Protein AF-A0A644ZGX9-F1 (afdb_monomer_lite)

InterPro domains:
  IPR007394 Putative helix-turn-helix protein, YlxM/p13-like [PF04297] (10-53)
  IPR013324 RNA polymerase sigma factor, region 3/4-like [SSF88659] (10-55)
  IPR036388 Winged helix-like DNA-binding domain superfamily [G3DSA:1.10.10.10] (3-56)

Structure (mmCIF, N/CA/C/O backbone):
data_AF-A0A644ZGX9-F1
#
_entry.id   AF-A0A644ZGX9-F1
#
loop_
_atom_site.group_PDB
_atom_site.id
_atom_site.type_symbol
_atom_site.label_atom_id
_atom_site.label_alt_id
_atom_site.label_comp_id
_atom_site.label_asym_id
_atom_site.label_entity_id
_atom_site.label_seq_id
_atom_site.pdbx_PDB_ins_code
_atom_site.Cartn_x
_atom_site.Cartn_y
_atom_site.Cartn_z
_atom_site.occupancy
_atom_site.B_iso_or_equiv
_atom_site.auth_seq_id
_atom_site.auth_comp_id
_atom_site.auth_asym_id
_atom_site.auth_atom_id
_atom_site.pdbx_PDB_model_num
ATOM 1 N N . MET A 1 1 ? 15.255 -7.679 -10.630 1.00 50.41 1 MET A N 1
ATOM 2 C CA . MET A 1 1 ? 14.562 -8.299 -9.478 1.00 50.41 1 MET A CA 1
ATOM 3 C C . MET A 1 1 ? 13.067 -8.125 -9.672 1.00 50.41 1 MET A C 1
ATOM 5 O O . MET A 1 1 ? 12.614 -6.992 -9.759 1.00 50.41 1 MET A O 1
ATOM 9 N N . ALA A 1 2 ? 12.313 -9.210 -9.850 1.00 62.69 2 ALA A N 1
ATOM 10 C CA . ALA A 1 2 ? 10.884 -9.106 -10.131 1.00 62.69 2 ALA A CA 1
ATOM 11 C C . ALA A 1 2 ? 10.135 -8.664 -8.861 1.00 62.69 2 ALA A C 1
ATOM 13 O O . ALA A 1 2 ? 10.217 -9.337 -7.834 1.00 62.69 2 ALA A O 1
ATOM 14 N N . ILE A 1 3 ? 9.398 -7.548 -8.928 1.00 64.12 3 ILE A N 1
ATOM 15 C CA . ILE A 1 3 ? 8.558 -7.016 -7.831 1.00 64.12 3 ILE A CA 1
ATOM 16 C C . ILE A 1 3 ? 7.621 -8.103 -7.267 1.00 64.12 3 ILE A C 1
ATOM 18 O O . ILE A 1 3 ? 7.303 -8.115 -6.080 1.00 64.12 3 ILE A O 1
ATOM 22 N N . SER A 1 4 ? 7.245 -9.080 -8.094 1.00 63.03 4 SER A N 1
ATOM 23 C CA . SER A 1 4 ? 6.478 -10.264 -7.704 1.00 63.03 4 SER A CA 1
ATOM 24 C C . SER A 1 4 ? 7.128 -11.098 -6.591 1.00 63.03 4 SER A C 1
ATOM 26 O O . SER A 1 4 ? 6.409 -11.632 -5.749 1.00 63.03 4 SER A O 1
ATOM 28 N N . HIS A 1 5 ? 8.462 -11.174 -6.522 1.00 63.66 5 HIS A N 1
ATOM 29 C CA . HIS A 1 5 ? 9.172 -11.903 -5.465 1.00 63.66 5 HIS A CA 1
ATOM 30 C C . HIS A 1 5 ? 9.157 -11.136 -4.132 1.00 63.66 5 HIS A C 1
ATOM 32 O O . HIS A 1 5 ? 8.981 -11.731 -3.073 1.00 63.66 5 HIS A O 1
ATOM 38 N N . LEU A 1 6 ? 9.229 -9.800 -4.187 1.00 63.12 6 LEU A N 1
ATOM 39 C CA . LEU A 1 6 ? 9.074 -8.914 -3.023 1.00 63.12 6 LEU A CA 1
ATOM 40 C C . LEU A 1 6 ? 7.659 -8.999 -2.429 1.00 63.12 6 LEU A C 1
ATOM 42 O O . LEU A 1 6 ? 7.445 -8.824 -1.231 1.00 63.12 6 LEU A O 1
ATOM 46 N N . MET A 1 7 ? 6.678 -9.352 -3.257 1.00 67.94 7 MET A N 1
ATOM 47 C CA . MET A 1 7 ? 5.322 -9.646 -2.815 1.00 67.94 7 MET A CA 1
ATOM 48 C C . MET A 1 7 ? 5.159 -11.074 -2.268 1.00 67.94 7 MET A C 1
ATOM 50 O O . MET A 1 7 ? 4.033 -11.553 -2.203 1.00 67.94 7 MET A O 1
ATOM 54 N N . GLN A 1 8 ? 6.196 -11.802 -1.847 1.00 68.94 8 GLN A N 1
ATOM 55 C CA . GLN A 1 8 ? 6.000 -13.124 -1.232 1.00 68.94 8 GLN A CA 1
ATOM 56 C C . GLN A 1 8 ? 5.239 -13.064 0.107 1.00 68.94 8 GLN A C 1
ATOM 58 O O . GLN A 1 8 ? 5.151 -12.032 0.781 1.00 68.94 8 GLN A O 1
ATOM 63 N N . ARG A 1 9 ? 4.558 -14.162 0.462 1.00 64.94 9 ARG A N 1
ATOM 64 C CA . ARG A 1 9 ? 3.736 -14.269 1.682 1.00 64.94 9 ARG A CA 1
ATOM 65 C C . ARG A 1 9 ? 4.649 -14.226 2.918 1.00 64.94 9 ARG A C 1
ATOM 67 O O . ARG A 1 9 ? 5.524 -15.065 3.040 1.00 64.94 9 ARG A O 1
ATOM 74 N N . GLY A 1 10 ? 4.433 -13.261 3.819 1.00 73.44 10 GLY A N 1
ATOM 75 C CA . GLY A 1 10 ? 5.118 -13.184 5.122 1.00 73.44 10 GLY A CA 1
ATOM 76 C C . GLY A 1 10 ? 5.729 -11.819 5.458 1.00 73.44 10 GLY A C 1
ATOM 77 O O . GLY A 1 10 ? 5.623 -11.378 6.596 1.00 73.44 10 GLY A O 1
ATOM 78 N N . ILE A 1 11 ? 6.284 -11.101 4.475 1.00 85.12 11 ILE A N 1
ATOM 79 C CA . ILE A 1 11 ? 6.992 -9.826 4.717 1.00 85.12 11 ILE A CA 1
ATOM 80 C C . ILE A 1 11 ? 6.001 -8.656 4.879 1.00 85.12 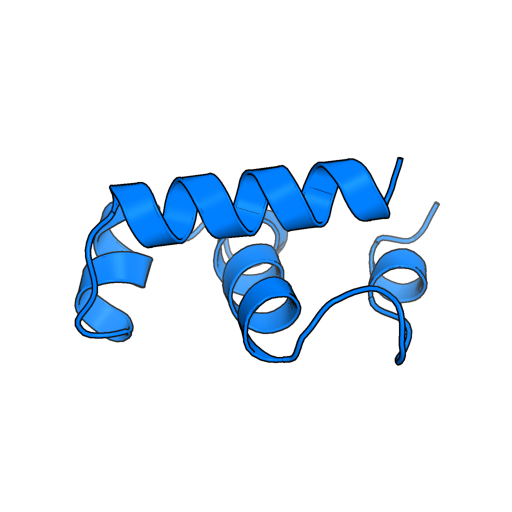11 ILE A C 1
ATOM 82 O O . ILE A 1 11 ? 6.007 -7.908 5.865 1.00 85.12 11 ILE A O 1
ATOM 86 N N . LEU A 1 12 ? 5.092 -8.517 3.909 1.00 89.06 12 LEU A N 1
ATOM 87 C CA . LEU A 1 12 ? 4.051 -7.488 3.902 1.00 89.06 12 LEU A CA 1
ATOM 88 C C . LEU A 1 12 ? 2.724 -8.023 4.439 1.00 89.06 12 LEU A C 1
ATOM 90 O O . LEU A 1 12 ? 2.273 -9.099 4.028 1.00 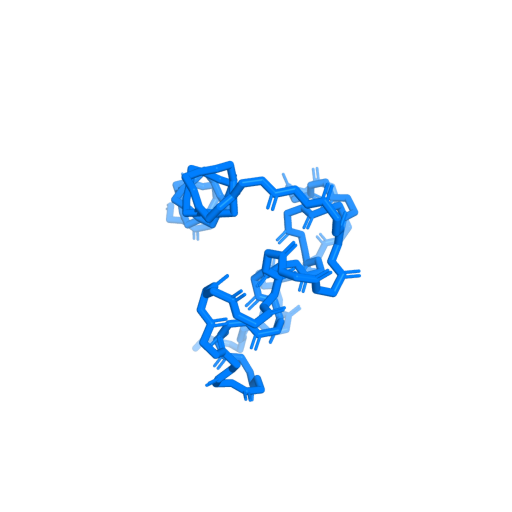89.06 12 LEU A O 1
ATOM 94 N N . THR A 1 13 ? 2.043 -7.218 5.264 1.00 91.75 13 THR A N 1
ATOM 95 C CA . THR A 1 13 ? 0.643 -7.482 5.637 1.00 91.75 13 THR A CA 1
ATOM 96 C C . THR A 1 13 ? -0.263 -7.425 4.404 1.00 91.75 13 THR A C 1
ATOM 98 O O . THR A 1 13 ? 0.102 -6.854 3.373 1.00 91.75 13 THR A O 1
ATOM 101 N N . LYS A 1 14 ? -1.481 -7.979 4.496 1.00 91.56 14 LYS A N 1
ATOM 102 C CA . LYS A 1 14 ? -2.469 -7.904 3.401 1.00 91.56 14 LYS A CA 1
ATOM 103 C C . LYS A 1 14 ? -2.735 -6.453 2.969 1.00 91.56 14 LYS A C 1
ATOM 105 O O . LYS A 1 14 ? -2.760 -6.175 1.775 1.00 91.56 14 LYS A O 1
ATOM 110 N N . ALA A 1 15 ? -2.854 -5.535 3.932 1.00 93.25 15 ALA A N 1
ATOM 111 C CA . ALA A 1 15 ? -3.068 -4.114 3.663 1.00 93.25 15 ALA A CA 1
ATOM 112 C C . ALA A 1 15 ? -1.848 -3.452 3.001 1.00 93.25 15 ALA A C 1
ATOM 114 O O . ALA A 1 15 ? -2.000 -2.760 1.998 1.00 93.25 15 ALA A O 1
ATOM 115 N N . GLN A 1 16 ? -0.637 -3.709 3.512 1.00 93.50 16 GLN A N 1
ATOM 116 C CA . GLN A 1 16 ? 0.604 -3.192 2.921 1.00 93.50 16 GLN A CA 1
ATOM 117 C C . GLN A 1 16 ? 0.767 -3.661 1.476 1.00 93.50 16 GLN A C 1
ATOM 119 O O . GLN A 1 16 ? 1.037 -2.853 0.596 1.00 93.50 16 GLN A O 1
ATOM 124 N N . ARG A 1 17 ? 0.529 -4.952 1.231 1.00 92.56 17 ARG A N 1
ATOM 125 C CA . ARG A 1 17 ? 0.565 -5.562 -0.098 1.00 92.56 17 ARG A CA 1
ATOM 126 C C . ARG A 1 17 ? -0.439 -4.905 -1.040 1.00 92.56 17 ARG A C 1
ATOM 128 O O . ARG A 1 17 ? -0.036 -4.435 -2.094 1.00 92.56 17 ARG A O 1
ATOM 135 N N . ARG A 1 18 ? -1.713 -4.810 -0.641 1.00 94.38 18 ARG A N 1
ATOM 136 C CA . ARG A 1 18 ? -2.763 -4.184 -1.460 1.00 94.38 18 ARG A CA 1
ATOM 137 C C . ARG A 1 18 ? -2.399 -2.749 -1.841 1.00 94.38 18 ARG A C 1
ATOM 139 O O . ARG A 1 18 ? -2.388 -2.422 -3.021 1.00 94.38 18 ARG A O 1
ATOM 146 N N . ARG A 1 19 ? -2.062 -1.913 -0.855 1.00 95.69 19 ARG A N 1
ATOM 147 C CA . ARG A 1 19 ? -1.724 -0.495 -1.069 1.00 95.69 19 ARG A CA 1
ATOM 148 C C . ARG A 1 19 ? -0.486 -0.323 -1.941 1.00 95.69 19 ARG A C 1
ATOM 150 O O . ARG A 1 19 ? -0.474 0.538 -2.811 1.00 95.69 19 ARG A O 1
ATOM 157 N N . PHE A 1 20 ? 0.533 -1.154 -1.726 1.00 92.88 20 PHE A N 1
ATOM 158 C CA . PHE A 1 20 ? 1.745 -1.144 -2.537 1.00 92.88 20 PHE A CA 1
ATOM 159 C C . PHE A 1 20 ? 1.454 -1.520 -3.993 1.00 92.88 20 PHE A C 1
ATOM 161 O O . PHE A 1 20 ? 1.920 -0.831 -4.891 1.00 92.88 20 PHE A O 1
ATOM 168 N N . SER A 1 21 ? 0.646 -2.558 -4.242 1.00 91.88 21 SER A N 1
ATOM 169 C CA . SER A 1 21 ? 0.242 -2.936 -5.602 1.00 91.88 21 SER A CA 1
ATOM 170 C C . SER A 1 21 ? -0.565 -1.838 -6.295 1.00 91.88 21 SER A C 1
ATOM 172 O O . SER A 1 21 ? -0.276 -1.523 -7.443 1.00 91.88 21 SER A O 1
ATOM 174 N N . LEU A 1 22 ? -1.535 -1.227 -5.605 1.00 95.12 22 LEU A N 1
ATOM 175 C CA . LEU A 1 22 ? -2.319 -0.117 -6.160 1.00 95.12 22 LEU A CA 1
ATOM 176 C C . LEU A 1 22 ? -1.422 1.069 -6.545 1.00 95.12 22 LEU A C 1
ATOM 178 O O . LEU A 1 22 ? -1.585 1.635 -7.616 1.00 95.12 22 LEU A O 1
ATOM 182 N N . TYR A 1 23 ? -0.450 1.414 -5.699 1.00 95.06 23 TYR A N 1
ATOM 183 C CA . TYR A 1 23 ? 0.419 2.564 -5.937 1.00 95.06 23 TYR A CA 1
ATOM 184 C C . TYR A 1 23 ? 1.518 2.307 -6.979 1.00 95.06 23 TYR A C 1
ATOM 186 O O . TYR A 1 23 ? 1.736 3.142 -7.843 1.00 95.06 23 TYR A O 1
ATOM 194 N N . ILE A 1 24 ? 2.228 1.177 -6.899 1.00 89.56 24 ILE A N 1
ATOM 195 C CA . ILE A 1 24 ? 3.419 0.915 -7.728 1.00 89.56 24 ILE A CA 1
ATOM 196 C C . ILE A 1 24 ? 3.077 0.209 -9.040 1.00 89.56 24 ILE A C 1
ATOM 198 O O . ILE A 1 24 ? 3.732 0.452 -10.042 1.00 89.56 24 ILE A O 1
ATOM 202 N N . ILE A 1 25 ? 2.094 -0.698 -9.034 1.00 87.62 25 ILE A N 1
ATOM 203 C CA . ILE A 1 25 ? 1.759 -1.502 -10.222 1.00 87.62 25 ILE A CA 1
ATOM 204 C C . ILE A 1 25 ? 0.640 -0.837 -11.022 1.00 87.62 25 ILE A C 1
ATOM 206 O O . ILE A 1 25 ? 0.676 -0.854 -12.244 1.00 87.62 25 ILE A O 1
ATOM 210 N N . GLN A 1 26 ? -0.361 -0.282 -10.336 1.00 92.06 26 GLN A N 1
ATOM 211 C CA . GLN A 1 26 ? -1.515 0.357 -10.982 1.00 92.06 26 GLN A CA 1
ATOM 212 C C . GLN A 1 26 ? -1.398 1.885 -11.038 1.00 92.06 26 GLN A C 1
ATOM 214 O O . GLN A 1 26 ? -2.334 2.533 -11.490 1.00 92.06 26 GLN A O 1
ATOM 219 N N . GLU A 1 27 ? -0.291 2.450 -10.540 1.00 95.06 27 GLU A N 1
ATOM 220 C CA . GLU A 1 27 ? -0.010 3.895 -10.531 1.00 95.06 27 GLU A CA 1
ATOM 221 C C . GLU A 1 27 ? -1.149 4.753 -9.941 1.00 95.06 27 GLU A C 1
ATOM 223 O O . GLU A 1 27 ? -1.295 5.938 -10.242 1.00 95.06 27 GLU A O 1
ATOM 228 N N . MET A 1 28 ? -1.965 4.165 -9.057 1.00 97.56 28 MET A N 1
ATOM 229 C CA . MET A 1 28 ? -3.127 4.835 -8.488 1.00 97.56 28 MET A CA 1
ATOM 230 C C . MET A 1 28 ? -2.680 5.930 -7.505 1.00 97.56 28 MET A C 1
ATOM 232 O O . MET A 1 28 ? -1.903 5.654 -6.579 1.00 97.56 28 MET A O 1
ATOM 236 N N . PRO A 1 29 ? -3.206 7.165 -7.614 1.00 97.56 29 PRO A N 1
ATOM 237 C CA . PRO A 1 29 ? -2.873 8.239 -6.691 1.00 97.56 29 PRO A C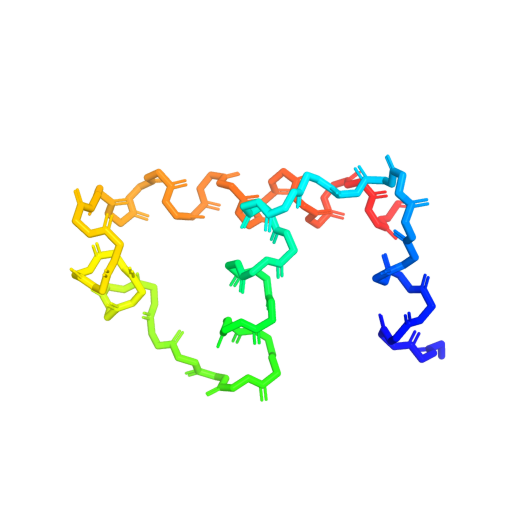A 1
ATOM 238 C C . PRO A 1 29 ? -3.202 7.878 -5.239 1.00 97.56 29 PRO A C 1
ATOM 240 O O . PRO A 1 29 ? -4.288 7.393 -4.925 1.00 97.56 29 PRO A O 1
ATOM 243 N N . ILE A 1 30 ? -2.314 8.229 -4.304 1.00 97.50 30 ILE A N 1
ATOM 244 C CA . ILE A 1 30 ? -2.486 7.963 -2.859 1.00 97.50 30 ILE A CA 1
ATOM 245 C C . ILE A 1 30 ? -3.846 8.454 -2.337 1.00 97.50 30 ILE A C 1
ATOM 247 O O . ILE A 1 30 ? -4.469 7.807 -1.496 1.00 97.50 30 ILE A O 1
ATOM 251 N N . ARG A 1 31 ? -4.323 9.601 -2.836 1.00 97.69 31 ARG A N 1
ATOM 252 C CA . ARG A 1 31 ? -5.621 10.176 -2.450 1.00 97.69 31 ARG A CA 1
ATOM 253 C C . ARG A 1 31 ? -6.807 9.354 -2.948 1.00 97.69 31 ARG A C 1
ATOM 255 O O . ARG A 1 31 ? -7.842 9.368 -2.294 1.00 97.69 31 ARG A O 1
ATOM 262 N N . GLU A 1 32 ? -6.678 8.676 -4.078 1.00 98.19 32 GLU A N 1
ATOM 263 C CA . GLU A 1 32 ? -7.715 7.800 -4.618 1.00 98.19 32 GLU A CA 1
ATOM 264 C C . GLU A 1 32 ? -7.747 6.473 -3.861 1.00 98.19 32 GLU A C 1
ATOM 266 O O . GLU A 1 32 ? -8.810 6.069 -3.398 1.00 98.19 32 GLU A O 1
ATOM 271 N N . ILE A 1 33 ? -6.576 5.894 -3.570 1.00 98.25 33 ILE A N 1
ATOM 272 C CA . ILE A 1 33 ? -6.451 4.732 -2.674 1.00 98.25 33 ILE A CA 1
ATOM 273 C C . ILE A 1 33 ? -7.078 5.044 -1.306 1.00 98.25 33 ILE A C 1
ATOM 275 O O . ILE A 1 33 ? -7.807 4.233 -0.743 1.00 98.25 33 ILE A O 1
ATOM 279 N N . ALA A 1 34 ? -6.829 6.239 -0.768 1.00 98.06 34 ALA A N 1
ATOM 280 C CA . ALA A 1 34 ? -7.393 6.667 0.508 1.00 98.06 34 ALA A CA 1
ATOM 281 C C . ALA A 1 34 ? -8.929 6.737 0.481 1.00 98.06 34 ALA A C 1
ATOM 283 O O . ALA A 1 34 ? -9.572 6.263 1.418 1.00 98.06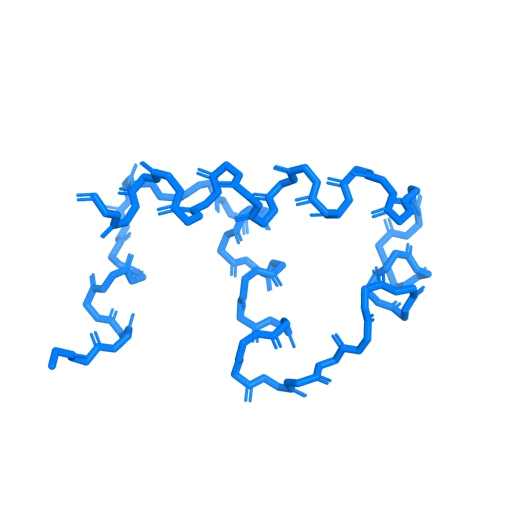 34 ALA A O 1
ATOM 284 N N . ARG A 1 35 ? -9.514 7.272 -0.603 1.00 98.19 35 ARG A N 1
ATOM 285 C CA . ARG A 1 35 ? -10.972 7.288 -0.807 1.00 98.19 35 ARG A CA 1
ATOM 286 C C . ARG A 1 35 ? -11.531 5.873 -0.926 1.00 98.19 35 ARG A C 1
ATOM 288 O O . ARG A 1 35 ? -12.492 5.557 -0.235 1.00 98.19 35 ARG A O 1
ATOM 295 N N . LEU A 1 36 ? -10.900 5.027 -1.742 1.00 97.44 36 LEU A N 1
ATOM 296 C CA . LEU A 1 36 ? -11.292 3.633 -1.955 1.00 97.44 36 LEU A CA 1
ATOM 297 C C . LEU A 1 36 ? -11.317 2.833 -0.646 1.00 97.44 36 LEU A C 1
ATOM 299 O O . LEU A 1 36 ? -12.195 2.005 -0.431 1.00 97.44 36 LEU A O 1
ATOM 303 N N . GLU A 1 37 ? -10.346 3.072 0.234 1.00 96.88 37 GLU A N 1
ATOM 304 C CA . GLU A 1 37 ? -10.227 2.359 1.505 1.00 96.88 37 GLU A CA 1
ATOM 305 C C . GLU A 1 37 ? -10.935 3.044 2.684 1.00 96.88 37 GLU A C 1
ATOM 307 O O . GLU A 1 37 ? -10.851 2.539 3.805 1.00 96.88 37 GLU A O 1
ATOM 312 N N . GLY A 1 38 ? -11.592 4.189 2.468 1.00 97.62 38 GLY A N 1
ATOM 313 C CA . GLY A 1 38 ? -12.259 4.941 3.535 1.00 97.62 38 GLY A CA 1
ATOM 314 C C . GLY A 1 38 ? -11.307 5.380 4.654 1.00 97.62 38 GLY A C 1
ATOM 315 O O . GLY A 1 38 ? -11.660 5.336 5.830 1.00 97.62 38 GLY A O 1
ATOM 316 N N . THR A 1 39 ? -10.070 5.755 4.316 1.00 96.94 39 THR A N 1
ATOM 317 C CA . THR A 1 39 ? -9.024 6.106 5.290 1.00 96.94 39 THR A CA 1
ATOM 318 C C . THR A 1 39 ? -8.275 7.379 4.892 1.00 96.94 39 THR A C 1
ATOM 320 O O . THR A 1 39 ? -8.505 7.954 3.831 1.00 96.94 39 THR A O 1
ATOM 323 N N . SER A 1 40 ? -7.366 7.861 5.742 1.00 97.69 40 SER A N 1
ATOM 324 C CA . SER A 1 40 ? -6.598 9.071 5.442 1.00 97.69 40 SER A CA 1
ATOM 325 C C . SER A 1 40 ? -5.463 8.794 4.450 1.00 97.69 40 SER A C 1
ATOM 327 O O . SER A 1 40 ? -4.791 7.761 4.500 1.00 97.69 40 SER A O 1
ATOM 329 N N . HIS A 1 41 ? -5.177 9.763 3.576 1.00 97.31 41 HIS A N 1
ATOM 330 C CA . HIS A 1 41 ? -4.038 9.683 2.653 1.00 97.31 41 HIS A CA 1
ATOM 331 C C . HIS A 1 41 ? -2.695 9.533 3.394 1.00 97.31 41 HIS A C 1
ATOM 333 O O . HIS A 1 41 ? -1.795 8.852 2.908 1.00 97.31 41 HIS A O 1
ATOM 339 N N . VAL A 1 42 ? -2.585 10.094 4.605 1.00 98.25 42 VAL A N 1
ATOM 340 C CA . VAL A 1 42 ? -1.423 9.929 5.492 1.00 98.25 42 VAL A CA 1
ATOM 341 C C . VAL A 1 42 ? -1.255 8.467 5.918 1.00 98.25 42 VAL A C 1
ATOM 343 O O . VAL A 1 42 ? -0.139 7.947 5.902 1.00 98.25 42 VAL A O 1
ATOM 346 N N . ALA A 1 43 ? -2.347 7.772 6.257 1.00 97.56 43 ALA A N 1
ATOM 347 C CA . ALA A 1 43 ? -2.302 6.357 6.620 1.00 97.56 43 ALA A CA 1
ATOM 348 C C . ALA A 1 43 ? -1.872 5.470 5.439 1.00 97.56 43 ALA A C 1
ATOM 350 O O . ALA A 1 43 ? -1.104 4.522 5.634 1.00 97.56 43 ALA A O 1
ATOM 351 N N . ILE A 1 44 ? -2.312 5.796 4.217 1.00 98.12 44 ILE A N 1
ATOM 352 C CA . ILE A 1 44 ? -1.848 5.124 2.995 1.00 98.12 44 ILE A CA 1
ATOM 353 C C . ILE A 1 44 ? -0.346 5.351 2.797 1.00 98.12 44 ILE A C 1
ATOM 355 O O . ILE A 1 44 ? 0.402 4.377 2.687 1.00 98.12 44 ILE A O 1
ATOM 359 N N . LEU A 1 45 ? 0.108 6.609 2.826 1.00 97.44 45 LEU A N 1
ATOM 360 C CA . LEU A 1 45 ? 1.517 6.965 2.637 1.00 97.44 45 LEU A CA 1
ATOM 361 C C . LEU A 1 45 ? 2.419 6.251 3.654 1.00 97.44 45 LEU A C 1
ATOM 363 O O . LEU A 1 45 ? 3.380 5.586 3.268 1.00 97.44 45 LEU A O 1
ATOM 367 N N . LYS A 1 46 ? 2.070 6.310 4.946 1.00 97.88 46 LYS A N 1
ATOM 368 C CA . LYS A 1 46 ? 2.807 5.623 6.019 1.00 97.88 46 LYS A CA 1
ATOM 369 C C . LYS A 1 46 ? 2.870 4.114 5.782 1.00 97.88 46 LYS A C 1
ATOM 371 O O . LYS A 1 46 ? 3.914 3.497 5.978 1.00 97.88 46 LYS A O 1
ATOM 376 N N . SER A 1 47 ? 1.769 3.512 5.333 1.00 96.81 47 SER A N 1
ATOM 377 C CA . SER A 1 47 ? 1.711 2.081 5.036 1.00 96.81 47 SER A CA 1
ATOM 378 C C . SER A 1 47 ? 2.601 1.683 3.860 1.00 96.81 47 SER A C 1
ATOM 380 O O . SER A 1 47 ? 3.214 0.619 3.918 1.00 96.81 47 SER A O 1
ATOM 382 N N . ILE A 1 48 ? 2.674 2.506 2.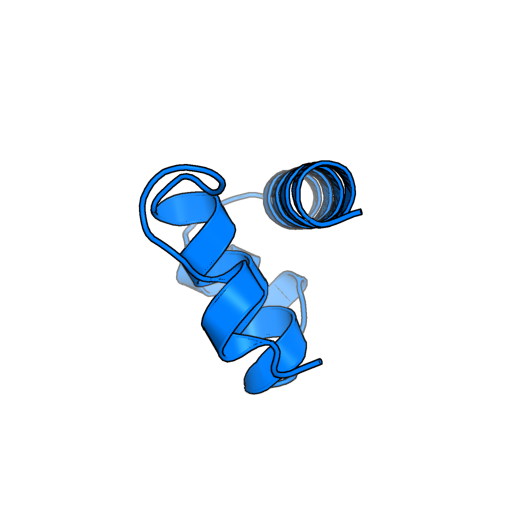811 1.00 95.06 48 ILE A N 1
ATOM 383 C CA . ILE A 1 48 ? 3.542 2.268 1.648 1.00 95.06 48 ILE A CA 1
ATOM 384 C C . ILE A 1 48 ? 5.009 2.427 2.050 1.00 95.06 48 ILE A C 1
ATOM 386 O O . ILE A 1 48 ? 5.822 1.562 1.739 1.00 95.06 48 ILE A O 1
ATOM 390 N N . GLN A 1 49 ? 5.348 3.468 2.814 1.00 95.19 49 GLN A N 1
ATOM 391 C CA . GLN A 1 49 ? 6.705 3.667 3.3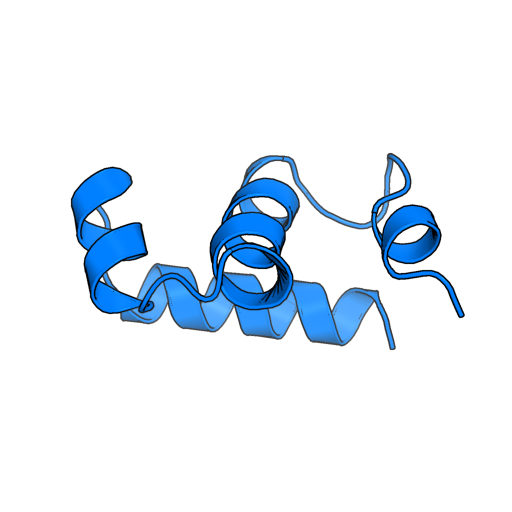32 1.00 95.19 49 GLN A CA 1
ATOM 392 C C . GLN A 1 49 ? 7.163 2.495 4.208 1.00 95.19 49 GLN A C 1
ATOM 394 O O . GLN A 1 49 ? 8.288 2.022 4.079 1.00 95.19 49 GLN A O 1
ATOM 399 N N . GLN A 1 50 ? 6.288 1.989 5.080 1.00 94.44 50 GLN A N 1
ATOM 400 C CA . GLN A 1 50 ? 6.577 0.788 5.865 1.00 94.44 50 GLN A CA 1
ATOM 401 C C . GLN A 1 50 ? 6.737 -0.458 4.993 1.00 94.44 50 GLN A C 1
ATOM 403 O O . GLN A 1 50 ? 7.542 -1.317 5.332 1.00 94.44 50 GLN A O 1
ATOM 408 N N . ALA A 1 51 ? 5.980 -0.574 3.899 1.00 92.00 51 ALA A N 1
ATOM 409 C CA . ALA A 1 51 ? 6.149 -1.671 2.957 1.00 92.00 51 ALA A CA 1
ATOM 410 C C . ALA A 1 51 ? 7.519 -1.590 2.269 1.00 92.00 51 ALA A C 1
ATOM 412 O O . ALA A 1 51 ? 8.255 -2.565 2.306 1.00 92.00 51 ALA A O 1
ATOM 413 N N . LEU A 1 52 ? 7.905 -0.420 1.747 1.00 88.88 52 LEU A N 1
ATOM 414 C CA . LEU A 1 52 ? 9.215 -0.191 1.122 1.00 88.88 52 LEU A CA 1
ATOM 415 C C . LEU A 1 52 ? 10.378 -0.540 2.060 1.00 88.88 52 LEU A C 1
ATOM 417 O O . LEU A 1 52 ? 11.274 -1.270 1.662 1.00 88.88 52 LEU A O 1
ATOM 421 N N . LYS A 1 53 ? 10.319 -0.105 3.325 1.00 90.50 53 LYS A N 1
ATOM 422 C CA . LYS A 1 53 ? 11.340 -0.417 4.345 1.00 90.50 53 LYS A CA 1
ATOM 423 C C . LYS A 1 53 ? 11.502 -1.906 4.657 1.00 90.50 53 LYS A C 1
ATOM 425 O O . LYS A 1 53 ? 12.488 -2.274 5.270 1.00 90.50 53 LYS A O 1
ATOM 430 N N . LYS A 1 54 ? 10.507 -2.734 4.340 1.00 87.00 54 LYS A N 1
ATOM 431 C CA . LYS A 1 54 ? 10.566 -4.187 4.551 1.00 87.00 54 LYS A CA 1
ATOM 432 C C . LYS A 1 54 ? 11.074 -4.945 3.324 1.00 87.00 54 LYS A C 1
ATOM 434 O O . LYS A 1 54 ? 11.314 -6.142 3.422 1.00 87.00 54 LYS A O 1
ATOM 439 N N . LEU A 1 55 ? 11.104 -4.284 2.168 1.00 81.75 55 LEU A N 1
ATOM 440 C CA . LEU A 1 55 ? 11.503 -4.864 0.886 1.00 81.75 55 LEU A CA 1
ATOM 441 C C . LEU A 1 55 ? 12.938 -4.492 0.484 1.00 81.75 55 LEU A C 1
ATOM 443 O O . LEU A 1 55 ? 13.463 -5.098 -0.447 1.00 81.75 55 LEU A O 1
ATOM 447 N N . ILE A 1 56 ? 13.515 -3.489 1.151 1.00 70.81 56 ILE A N 1
ATOM 448 C CA . ILE A 1 56 ? 14.929 -3.094 1.107 1.00 70.81 56 ILE A CA 1
ATOM 449 C C . ILE A 1 56 ? 15.615 -3.751 2.300 1.00 70.81 56 ILE A C 1
ATOM 451 O O . ILE A 1 56 ? 16.707 -4.317 2.097 1.00 70.81 56 ILE A O 1
#

Foldseek 3Di:
DDVVVLLDPDQADPLLSVLLCCCPVVVHDLVVVCVVVVHDSVVSVVSPVSSVVSSD

Secondary structure (DSSP, 8-state):
--HHHHT-BTTB-HHHHHHHIIIIIS---HHHHHHHTTS-HHHHHHHHHHHHHHH-

Organism: NCBI:txid1076179

Sequence (56 aa):
MAISHLMQRGILTKAQRRRFSLYIIQEMPIREIARLEGTSHVAILKSIQQALKKLI

Radius of gyration: 10.76 Å; chains: 1; bounding box: 27×24×18 Å

pLDDT: mean 88.52, std 12.49, range [50.41, 98.25]